Protein AF-A0A850QJE8-F1 (afdb_monomer_lite)

Structure (mmCIF, N/CA/C/O backbone):
data_AF-A0A850QJE8-F1
#
_entry.id   AF-A0A850QJE8-F1
#
loop_
_atom_site.group_PDB
_atom_site.id
_atom_site.type_symbol
_atom_site.label_atom_id
_atom_site.label_alt_id
_atom_site.label_comp_id
_atom_site.label_asym_id
_atom_site.label_entity_id
_atom_site.label_seq_id
_atom_site.pdbx_PDB_ins_code
_atom_site.Cartn_x
_atom_site.Cartn_y
_atom_site.Cartn_z
_atom_site.occupancy
_atom_site.B_iso_or_equiv
_atom_site.auth_seq_id
_atom_site.auth_comp_id
_atom_site.auth_asym_id
_atom_site.auth_atom_id
_atom_site.pdbx_PDB_model_num
ATOM 1 N N . PRO A 1 1 ? 6.433 -0.706 18.738 1.00 47.53 1 PRO A N 1
ATOM 2 C CA . PRO A 1 1 ? 6.157 -0.753 17.282 1.00 47.53 1 PRO A CA 1
ATOM 3 C C . PRO A 1 1 ? 7.472 -0.934 16.518 1.00 47.53 1 PRO A C 1
ATOM 5 O O . PRO A 1 1 ? 8.332 -0.066 16.588 1.00 47.53 1 PRO A O 1
ATOM 8 N N . GLU A 1 2 ? 7.650 -2.096 15.892 1.00 52.53 2 GLU A N 1
ATOM 9 C CA . GLU A 1 2 ? 8.965 -2.606 15.471 1.00 52.53 2 GLU A CA 1
ATOM 10 C C . GLU A 1 2 ? 8.895 -3.200 14.052 1.00 52.53 2 GLU A C 1
ATOM 12 O O . GLU A 1 2 ? 9.343 -4.311 13.797 1.00 52.53 2 GLU A O 1
ATOM 17 N N . GLN A 1 3 ? 8.254 -2.486 13.120 1.00 56.94 3 GLN A N 1
ATOM 18 C CA . GLN A 1 3 ? 8.221 -2.891 11.712 1.00 56.94 3 GLN A CA 1
ATOM 19 C C . GLN A 1 3 ? 8.703 -1.746 10.811 1.00 56.94 3 GLN A C 1
ATOM 21 O O . GLN A 1 3 ? 8.137 -0.651 10.879 1.00 56.94 3 GLN A O 1
ATOM 26 N N . PRO A 1 4 ? 9.746 -1.970 9.990 1.00 53.28 4 PRO A N 1
ATOM 27 C CA . PRO A 1 4 ? 10.317 -0.937 9.132 1.00 53.28 4 PRO A CA 1
ATOM 28 C C . PRO A 1 4 ? 9.406 -0.616 7.935 1.00 53.28 4 PRO A C 1
ATOM 30 O O . PRO A 1 4 ? 8.803 -1.510 7.341 1.00 53.28 4 PRO A O 1
ATOM 33 N N . SER A 1 5 ? 9.328 0.669 7.564 1.00 53.88 5 SER A N 1
ATOM 34 C CA . SER A 1 5 ? 8.560 1.145 6.399 1.00 53.88 5 SER A CA 1
ATOM 35 C C . SER A 1 5 ? 9.140 0.611 5.080 1.00 53.88 5 SER A C 1
ATOM 37 O O . SER A 1 5 ? 10.356 0.555 4.880 1.00 53.88 5 SER A O 1
ATOM 39 N N . ARG A 1 6 ? 8.244 0.234 4.156 1.00 62.78 6 ARG A N 1
ATOM 40 C CA . ARG A 1 6 ? 8.553 -0.311 2.819 1.00 62.78 6 ARG A CA 1
ATOM 41 C C . ARG A 1 6 ? 8.774 0.782 1.761 1.00 62.78 6 ARG A C 1
ATOM 43 O O . ARG A 1 6 ? 8.998 0.481 0.589 1.00 62.78 6 ARG A O 1
ATOM 50 N N . TYR A 1 7 ? 8.744 2.057 2.147 1.00 46.28 7 TYR A N 1
ATOM 51 C CA . TYR A 1 7 ? 8.819 3.179 1.216 1.00 46.28 7 TYR A CA 1
ATOM 52 C C . TYR A 1 7 ? 10.268 3.501 0.799 1.00 46.28 7 TYR A C 1
ATOM 54 O O . TYR A 1 7 ? 10.979 4.246 1.468 1.00 46.28 7 TYR A O 1
ATOM 62 N N . LYS A 1 8 ? 10.733 2.961 -0.338 1.00 48.47 8 LYS A N 1
ATOM 63 C CA . LYS A 1 8 ? 12.060 3.273 -0.921 1.00 48.47 8 LYS A CA 1
ATOM 64 C C . LYS A 1 8 ? 11.963 3.897 -2.316 1.00 48.47 8 LYS A C 1
ATOM 66 O O . LYS A 1 8 ? 12.459 3.341 -3.289 1.00 48.47 8 LYS A O 1
ATOM 71 N N . VAL A 1 9 ? 11.334 5.069 -2.435 1.00 50.19 9 VAL A N 1
ATOM 72 C CA . VAL A 1 9 ? 11.293 5.809 -3.724 1.00 50.19 9 VAL A CA 1
ATOM 73 C C . VAL A 1 9 ? 12.297 6.947 -3.810 1.00 50.19 9 VAL A C 1
ATOM 75 O O . VAL A 1 9 ? 12.634 7.391 -4.907 1.00 50.19 9 VAL A O 1
ATOM 78 N N . ARG A 1 10 ? 12.827 7.413 -2.684 1.00 39.22 10 ARG A N 1
ATOM 79 C CA . ARG A 1 10 ? 13.977 8.319 -2.591 1.00 39.22 10 ARG A CA 1
ATOM 80 C C . ARG A 1 10 ? 14.659 7.978 -1.270 1.00 39.22 10 ARG A C 1
ATOM 82 O O . ARG A 1 10 ? 13.963 7.529 -0.364 1.00 39.22 10 ARG A O 1
ATOM 89 N N . GLU A 1 11 ? 15.970 8.156 -1.142 1.00 43.84 11 GLU A N 1
ATOM 90 C CA . GLU A 1 11 ? 16.577 8.267 0.188 1.00 43.84 11 GLU A CA 1
ATOM 91 C C . GLU A 1 11 ? 15.840 9.380 0.943 1.00 43.84 11 GLU A C 1
ATOM 93 O O . GLU A 1 11 ? 16.100 10.569 0.775 1.00 43.84 11 GLU A O 1
ATOM 98 N N . ALA A 1 12 ? 14.843 8.986 1.727 1.00 35.94 12 ALA A N 1
ATOM 99 C CA . ALA A 1 12 ? 14.363 9.764 2.834 1.00 35.94 12 ALA A CA 1
ATOM 100 C C . ALA A 1 12 ? 15.320 9.423 3.964 1.00 35.94 12 ALA A C 1
ATOM 102 O O . ALA A 1 12 ? 15.212 8.386 4.618 1.00 35.94 12 ALA A O 1
ATOM 103 N N . SER A 1 13 ? 16.308 10.288 4.155 1.00 42.12 13 SER A N 1
ATOM 104 C CA . SER A 1 13 ? 17.048 10.369 5.400 1.00 42.12 13 SER A CA 1
ATOM 105 C C . SER A 1 13 ? 16.028 10.479 6.542 1.00 42.12 13 SER A C 1
ATOM 107 O O . SER A 1 13 ? 15.473 11.558 6.755 1.00 42.12 13 SER A O 1
ATOM 109 N N . LYS A 1 14 ? 15.792 9.350 7.232 1.00 44.66 14 LYS A N 1
ATOM 110 C CA . LYS A 1 14 ? 15.070 9.105 8.503 1.00 44.66 14 LYS A CA 1
ATOM 111 C C . LYS A 1 14 ? 13.882 8.139 8.377 1.00 44.66 14 LYS A C 1
ATOM 113 O O . LYS A 1 14 ? 12.838 8.477 7.831 1.00 44.66 14 LYS A O 1
ATOM 118 N N . GLU A 1 15 ? 14.045 6.999 9.046 1.00 47.56 15 GLU A N 1
ATOM 119 C CA . GLU A 1 15 ? 13.142 5.855 9.291 1.00 47.56 15 GLU A CA 1
ATOM 120 C C . GLU A 1 15 ? 11.714 6.161 9.805 1.00 47.56 15 GLU A C 1
ATOM 122 O O . GLU A 1 15 ? 10.966 5.232 10.083 1.00 47.56 15 GLU A O 1
ATOM 127 N N . ASN A 1 16 ? 11.294 7.427 9.922 1.00 50.88 16 ASN A N 1
ATOM 128 C CA . ASN A 1 16 ? 10.064 7.840 10.617 1.00 50.88 16 ASN A CA 1
ATOM 129 C C . ASN A 1 16 ? 9.112 8.724 9.782 1.00 50.88 16 ASN A C 1
ATOM 131 O O . ASN A 1 16 ? 8.279 9.427 10.351 1.00 50.88 16 ASN A O 1
ATOM 135 N N . GLN A 1 17 ? 9.216 8.733 8.449 1.00 56.25 17 GLN A N 1
ATOM 136 C CA . GLN A 1 17 ? 8.301 9.498 7.587 1.00 56.25 17 GLN A CA 1
ATOM 137 C C . GLN A 1 17 ? 7.389 8.567 6.790 1.00 56.25 17 GLN A C 1
ATOM 139 O O . GLN A 1 17 ? 7.702 8.191 5.665 1.00 56.25 17 GLN A O 1
ATOM 144 N N . LEU A 1 18 ? 6.258 8.203 7.391 1.00 62.75 18 LEU A N 1
ATOM 145 C CA . LEU A 1 18 ? 5.175 7.515 6.691 1.00 62.75 18 LEU A CA 1
ATOM 146 C C . LEU A 1 18 ? 4.487 8.491 5.726 1.00 62.75 18 LEU A C 1
ATOM 148 O O . LEU A 1 18 ? 4.195 9.633 6.093 1.00 62.75 18 LEU A O 1
ATOM 152 N N . GLY A 1 19 ? 4.199 8.044 4.505 1.00 78.44 19 GLY A N 1
ATOM 153 C CA . GLY A 1 19 ? 3.335 8.775 3.585 1.00 78.44 19 GLY A CA 1
ATOM 154 C C . GLY A 1 19 ? 1.906 8.893 4.128 1.00 78.44 19 GLY A C 1
ATOM 155 O O . GLY A 1 19 ? 1.473 8.098 4.962 1.00 78.44 19 GLY A O 1
ATOM 156 N N . THR A 1 20 ? 1.132 9.864 3.630 1.00 88.25 20 THR A N 1
ATOM 157 C CA . THR A 1 20 ? -0.271 10.069 4.045 1.00 88.25 20 THR A CA 1
ATOM 158 C C . THR A 1 20 ? -1.112 8.793 3.929 1.00 88.25 20 THR A C 1
ATOM 160 O O . THR A 1 20 ? -1.935 8.531 4.801 1.00 88.25 20 THR A O 1
ATOM 163 N N . ALA A 1 21 ? -0.879 7.978 2.894 1.00 88.31 21 ALA A N 1
ATOM 164 C CA . ALA A 1 21 ? -1.569 6.703 2.695 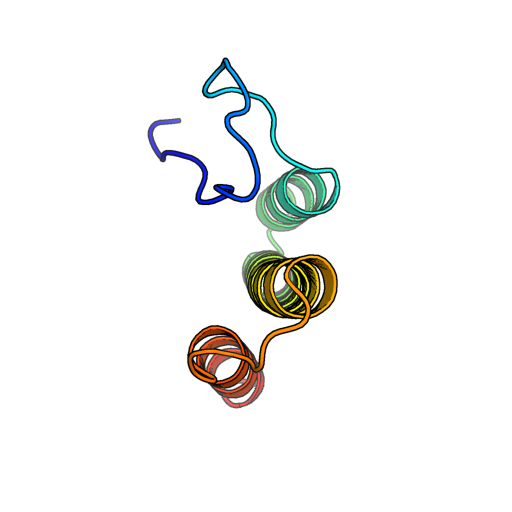1.00 88.31 21 ALA A CA 1
ATOM 165 C C . ALA A 1 21 ? -1.193 5.648 3.752 1.00 88.31 21 ALA A C 1
ATOM 167 O O . ALA A 1 21 ? -2.082 5.006 4.302 1.00 88.31 21 ALA A O 1
ATOM 168 N N . GLU A 1 22 ? 0.091 5.519 4.102 1.00 88.44 22 GLU A N 1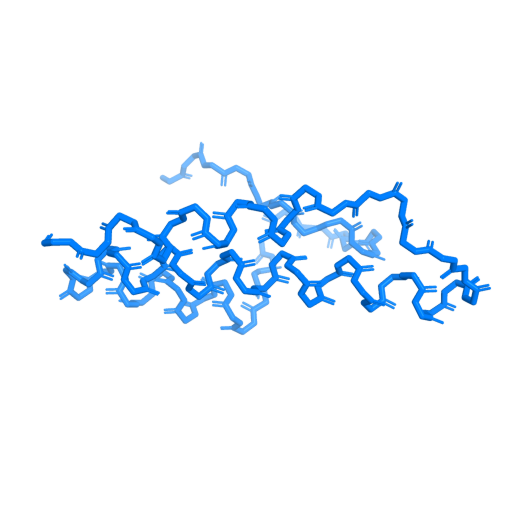
ATOM 169 C CA . GLU A 1 22 ? 0.555 4.598 5.153 1.00 88.44 22 GLU A CA 1
ATOM 170 C C . GLU A 1 22 ? 0.006 5.000 6.534 1.00 88.44 22 GLU A C 1
ATOM 172 O O . GLU A 1 22 ? -0.397 4.147 7.323 1.00 88.44 22 GLU A O 1
ATOM 177 N N . VAL A 1 23 ? -0.053 6.305 6.835 1.00 92.69 23 VAL A N 1
ATOM 178 C CA . VAL A 1 23 ? -0.681 6.803 8.072 1.00 92.69 23 VAL A CA 1
ATOM 179 C C . VAL A 1 23 ? -2.179 6.507 8.075 1.00 92.69 23 VAL A C 1
ATOM 181 O O . VAL A 1 23 ? -2.702 6.031 9.080 1.00 92.69 23 VAL A O 1
ATOM 184 N N . ALA A 1 24 ? -2.871 6.748 6.959 1.00 93.75 24 ALA A N 1
ATOM 185 C CA . ALA A 1 24 ? -4.293 6.446 6.836 1.00 93.75 24 ALA A CA 1
ATOM 186 C C . ALA A 1 24 ? -4.574 4.947 7.019 1.00 93.75 24 ALA A C 1
ATOM 188 O O . ALA A 1 24 ? -5.488 4.603 7.763 1.00 93.75 24 ALA A O 1
ATOM 189 N N . ALA A 1 25 ? -3.760 4.060 6.437 1.00 94.25 25 ALA A N 1
ATOM 190 C CA . ALA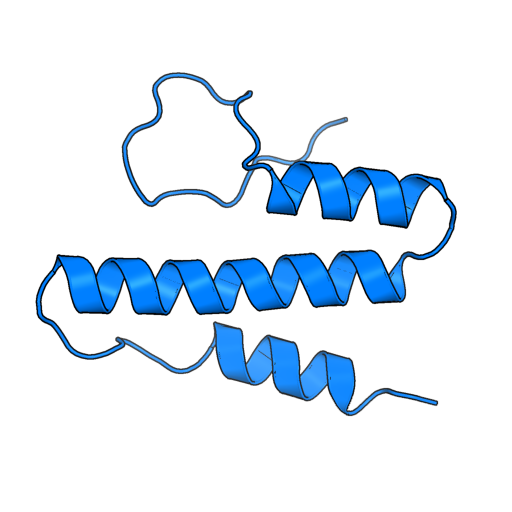 A 1 25 ? -3.883 2.616 6.630 1.00 94.25 25 ALA A CA 1
ATOM 191 C C . ALA A 1 25 ? -3.746 2.236 8.114 1.00 94.25 25 ALA A C 1
ATOM 193 O O . ALA A 1 25 ? -4.587 1.513 8.641 1.00 94.25 25 ALA A O 1
ATOM 194 N N . LYS A 1 26 ? -2.767 2.807 8.828 1.00 92.69 26 LYS A N 1
ATOM 195 C CA . LYS A 1 26 ? -2.601 2.583 10.277 1.00 92.69 26 LYS A CA 1
ATOM 196 C C . LYS A 1 26 ? -3.780 3.082 11.105 1.00 92.69 26 LYS A C 1
ATOM 198 O O . LYS A 1 26 ? -4.170 2.424 12.064 1.00 92.69 26 LYS A O 1
ATOM 203 N N . ILE A 1 27 ? -4.348 4.235 10.750 1.00 95.75 27 ILE A N 1
ATOM 204 C CA . ILE A 1 27 ? -5.551 4.743 11.417 1.00 95.75 27 ILE A CA 1
ATOM 205 C C . ILE A 1 27 ? -6.706 3.767 11.181 1.00 95.75 27 ILE A C 1
ATOM 207 O O . ILE A 1 27 ? -7.329 3.338 12.140 1.00 95.75 27 ILE A O 1
ATOM 211 N N . ILE A 1 28 ? -6.957 3.354 9.937 1.00 95.56 28 ILE A N 1
ATOM 212 C CA . ILE A 1 28 ? -8.023 2.398 9.599 1.00 95.56 28 ILE A CA 1
ATOM 213 C C . ILE A 1 28 ? -7.858 1.089 10.395 1.00 95.56 28 ILE A C 1
ATOM 215 O O . ILE A 1 28 ? -8.813 0.615 11.008 1.00 95.56 28 ILE A O 1
ATOM 219 N N . GLU A 1 29 ? -6.639 0.552 10.480 1.00 96.25 29 GLU A N 1
ATOM 220 C CA . GLU A 1 29 ? -6.330 -0.643 11.275 1.00 96.25 29 GLU A CA 1
ATOM 221 C C . GLU A 1 29 ? -6.640 -0.441 12.767 1.00 96.25 29 GLU A C 1
ATOM 223 O O . GLU A 1 29 ? -7.246 -1.307 13.397 1.00 96.25 29 GLU A O 1
ATOM 228 N N . GLN A 1 30 ? -6.292 0.721 13.329 1.00 96.50 30 GLN A N 1
ATOM 229 C CA . GLN A 1 30 ? -6.558 1.048 14.733 1.00 96.50 30 GLN A CA 1
ATOM 230 C C . GLN A 1 30 ? -8.059 1.111 15.061 1.00 96.50 30 GLN A C 1
ATOM 232 O O . GLN A 1 30 ? -8.448 0.859 16.201 1.00 96.50 30 GLN A O 1
ATOM 237 N N . PHE A 1 31 ? -8.904 1.408 14.073 1.00 96.69 31 PHE A N 1
ATOM 238 C CA . PHE A 1 31 ? -10.363 1.369 14.205 1.00 96.69 31 PHE A CA 1
ATOM 239 C C . PHE A 1 31 ? -10.960 -0.036 13.989 1.00 96.69 31 PHE A C 1
ATOM 241 O O . PHE A 1 31 ? -12.179 -0.182 13.975 1.00 96.69 31 PHE A O 1
ATOM 248 N N . GLY A 1 32 ? -10.127 -1.077 13.868 1.00 95.31 32 GLY A N 1
ATOM 249 C CA . GLY A 1 32 ? -10.554 -2.472 13.706 1.00 95.31 32 GLY A CA 1
ATOM 250 C C . GLY A 1 32 ? -10.810 -2.885 12.255 1.00 95.31 32 GLY A C 1
ATOM 251 O O . GLY A 1 32 ? -11.168 -4.029 11.989 1.00 95.31 32 GLY A O 1
ATOM 252 N N . GLU A 1 33 ? -10.579 -1.986 11.302 1.00 96.44 33 GLU A N 1
ATOM 253 C CA . GLU A 1 33 ? -10.813 -2.206 9.875 1.00 96.44 33 GLU A CA 1
ATOM 254 C C . GLU A 1 33 ? -9.556 -2.774 9.188 1.00 96.44 33 GLU A C 1
ATOM 256 O O . GLU A 1 33 ? -9.114 -2.292 8.144 1.00 96.44 33 GLU A O 1
ATOM 261 N N . THR A 1 34 ? -8.953 -3.819 9.770 1.00 94.94 34 THR A N 1
ATOM 262 C CA . THR A 1 34 ? -7.668 -4.405 9.330 1.00 94.94 34 THR A CA 1
ATOM 263 C C . THR A 1 34 ? -7.653 -4.732 7.839 1.00 94.94 34 THR A C 1
ATOM 265 O O . THR A 1 34 ? -6.696 -4.432 7.131 1.00 94.94 34 THR A O 1
ATOM 268 N N . ARG A 1 35 ? -8.756 -5.275 7.317 1.00 93.25 35 ARG A N 1
ATOM 269 C CA . ARG A 1 35 ? -8.879 -5.594 5.893 1.00 93.25 35 ARG A CA 1
ATOM 270 C C . ARG A 1 35 ? -8.777 -4.354 5.004 1.00 93.25 35 ARG A C 1
ATOM 272 O O . ARG A 1 35 ? -8.091 -4.381 3.986 1.00 93.25 35 ARG A O 1
ATOM 279 N N . ASN A 1 36 ? -9.477 -3.284 5.363 1.00 95.06 36 ASN A N 1
ATOM 280 C CA . ASN A 1 36 ? -9.481 -2.055 4.576 1.00 95.06 36 ASN A CA 1
ATOM 281 C C . ASN A 1 36 ? -8.129 -1.335 4.669 1.00 95.06 36 ASN A C 1
ATOM 283 O O . ASN A 1 36 ? -7.671 -0.772 3.675 1.00 95.06 36 ASN A O 1
ATOM 287 N N . ALA A 1 37 ? -7.462 -1.423 5.822 1.00 95.75 37 ALA A N 1
ATOM 288 C CA . ALA A 1 37 ? -6.095 -0.952 5.998 1.00 95.75 37 ALA A CA 1
ATOM 289 C C . ALA A 1 37 ? -5.113 -1.678 5.068 1.00 95.75 37 ALA A C 1
ATOM 291 O O . ALA A 1 37 ? -4.376 -1.028 4.332 1.00 95.75 37 ALA A O 1
ATOM 292 N N . GLU A 1 38 ? -5.159 -3.013 5.035 1.00 95.00 38 GLU A N 1
ATOM 293 C CA . GLU A 1 38 ? -4.321 -3.832 4.150 1.00 95.00 38 GLU A CA 1
ATOM 294 C C . GLU A 1 38 ? -4.579 -3.536 2.668 1.00 95.00 38 GLU A C 1
ATOM 296 O O . GLU A 1 38 ? -3.644 -3.448 1.875 1.00 95.00 38 GLU A O 1
ATOM 301 N N . VAL A 1 39 ? -5.843 -3.351 2.275 1.00 96.19 39 VAL A N 1
ATOM 302 C CA . VAL A 1 39 ? -6.190 -2.990 0.893 1.00 96.19 39 VAL A CA 1
ATOM 303 C C . VAL A 1 39 ? -5.621 -1.619 0.523 1.00 96.19 39 VAL A C 1
ATOM 305 O O . VAL A 1 39 ? -5.092 -1.468 -0.578 1.00 96.19 39 VAL A O 1
ATOM 308 N N . LEU A 1 40 ? -5.698 -0.628 1.419 1.00 95.69 40 LEU A N 1
ATOM 309 C CA . LEU A 1 40 ? -5.124 0.698 1.181 1.00 95.69 40 LEU A CA 1
ATOM 310 C C . LEU A 1 40 ? -3.594 0.644 1.051 1.00 95.69 40 LEU A C 1
ATOM 312 O O . LEU A 1 40 ? -3.036 1.303 0.174 1.00 95.69 40 LEU A O 1
ATOM 316 N N . ASP A 1 41 ? -2.933 -0.164 1.878 1.00 94.69 41 ASP A N 1
ATOM 317 C CA . ASP A 1 41 ? -1.480 -0.350 1.831 1.00 94.69 41 ASP A CA 1
ATOM 318 C C . ASP A 1 41 ? -1.038 -1.018 0.513 1.00 94.69 41 ASP A C 1
ATOM 320 O O . ASP A 1 41 ? -0.149 -0.522 -0.182 1.00 94.69 41 ASP A O 1
ATOM 324 N N . LEU A 1 42 ? -1.745 -2.069 0.076 1.00 95.50 42 LEU A N 1
ATOM 325 C CA . LEU A 1 42 ? -1.493 -2.735 -1.211 1.00 95.50 42 LEU A CA 1
ATOM 326 C C . LEU A 1 42 ? -1.732 -1.811 -2.412 1.00 95.50 42 LEU A C 1
ATOM 328 O O . LEU A 1 42 ? -0.980 -1.840 -3.387 1.00 95.50 42 LEU A O 1
ATOM 332 N N . TRP A 1 43 ? -2.756 -0.959 -2.349 1.00 95.50 43 TRP A N 1
ATOM 333 C CA . TRP A 1 43 ? -2.975 0.072 -3.363 1.00 95.50 43 TRP A CA 1
ATOM 334 C C . TRP A 1 43 ? -1.830 1.081 -3.423 1.00 95.50 43 TRP A C 1
ATOM 336 O O . TRP A 1 43 ? -1.446 1.520 -4.511 1.00 95.50 43 TRP A O 1
ATOM 346 N N . PHE A 1 44 ? -1.275 1.450 -2.271 1.00 93.88 44 PHE A N 1
ATOM 347 C CA . PHE A 1 44 ? -0.146 2.364 -2.208 1.00 93.88 44 PHE A CA 1
ATOM 348 C C . PHE A 1 44 ? 1.132 1.747 -2.788 1.00 93.88 44 PHE A C 1
ATOM 350 O O . PHE A 1 44 ? 1.861 2.436 -3.504 1.00 93.88 44 PHE A O 1
ATOM 357 N N . ASP A 1 45 ? 1.363 0.451 -2.566 1.00 92.06 45 ASP A N 1
ATOM 358 C CA . ASP A 1 45 ? 2.442 -0.308 -3.206 1.00 92.06 45 ASP A CA 1
ATOM 359 C C . ASP A 1 45 ? 2.322 -0.272 -4.744 1.00 92.06 45 ASP A C 1
ATOM 361 O O . ASP A 1 45 ? 3.286 0.078 -5.427 1.00 92.06 45 ASP A O 1
ATOM 365 N N . VAL A 1 46 ? 1.122 -0.509 -5.292 1.00 94.31 46 VAL A N 1
ATOM 366 C CA . VAL A 1 46 ? 0.858 -0.392 -6.740 1.00 94.31 46 VAL A CA 1
ATOM 367 C C . VAL A 1 46 ? 1.151 1.020 -7.248 1.00 94.31 46 VAL A C 1
ATOM 369 O O . VAL A 1 46 ? 1.870 1.199 -8.232 1.00 94.31 46 VAL A O 1
ATOM 372 N N . PHE A 1 47 ? 0.620 2.046 -6.578 1.00 92.62 47 PHE A N 1
ATOM 373 C CA . PHE A 1 47 ? 0.870 3.435 -6.963 1.00 92.62 47 PHE A CA 1
ATOM 374 C C . PHE A 1 47 ? 2.371 3.748 -6.994 1.00 92.62 47 PHE A C 1
ATOM 376 O O . PHE A 1 47 ? 2.858 4.372 -7.939 1.00 92.62 47 PHE A O 1
ATOM 383 N N . ARG A 1 48 ? 3.107 3.299 -5.974 1.00 90.38 48 ARG A N 1
ATOM 384 C CA . ARG A 1 48 ? 4.541 3.534 -5.825 1.00 90.38 48 ARG A CA 1
ATOM 385 C C . ARG A 1 48 ? 5.334 2.955 -6.996 1.00 90.38 48 ARG A C 1
ATOM 387 O O . ARG A 1 48 ? 6.183 3.657 -7.552 1.00 90.38 48 ARG A O 1
ATOM 394 N N . ASP A 1 49 ? 5.042 1.719 -7.383 1.00 91.75 49 ASP A N 1
ATOM 395 C CA . ASP A 1 49 ? 5.754 1.025 -8.457 1.00 91.75 49 ASP A CA 1
ATOM 396 C C . ASP A 1 49 ? 5.510 1.699 -9.813 1.00 91.75 49 ASP A C 1
ATOM 398 O O . ASP A 1 49 ? 6.462 2.023 -10.534 1.00 91.75 49 ASP A O 1
ATOM 402 N N . HIS A 1 50 ? 4.250 2.031 -10.111 1.00 91.88 50 HIS A N 1
ATOM 403 C CA . HIS A 1 50 ? 3.881 2.774 -11.318 1.00 91.88 50 HIS A CA 1
ATOM 404 C C . HIS A 1 50 ? 4.482 4.185 -11.337 1.00 91.88 50 HIS A C 1
ATOM 406 O O . HIS A 1 50 ? 4.964 4.640 -12.377 1.00 91.88 50 HIS A O 1
ATOM 412 N N . TYR A 1 51 ? 4.509 4.877 -10.195 1.00 90.88 51 TYR A N 1
ATOM 413 C CA . TYR A 1 51 ? 5.113 6.201 -10.083 1.00 90.88 51 TYR A CA 1
ATOM 414 C C . TYR A 1 51 ? 6.621 6.163 -10.359 1.00 90.88 51 TYR A C 1
ATOM 416 O O . TYR A 1 51 ? 7.128 7.015 -11.089 1.00 90.88 51 TYR A O 1
ATOM 424 N N . ILE A 1 52 ? 7.353 5.178 -9.821 1.00 88.50 52 ILE A N 1
ATOM 425 C CA . ILE A 1 52 ? 8.788 5.017 -10.104 1.00 88.50 52 ILE A CA 1
ATOM 426 C C . ILE A 1 52 ? 9.015 4.697 -11.580 1.00 88.50 52 ILE A C 1
ATOM 428 O O . ILE A 1 52 ? 9.891 5.307 -12.192 1.00 88.50 52 ILE A O 1
ATOM 432 N N . ALA A 1 53 ? 8.252 3.757 -12.145 1.00 90.50 53 ALA A N 1
ATOM 433 C CA . ALA A 1 53 ? 8.375 3.367 -13.546 1.00 90.50 53 ALA A CA 1
ATOM 434 C C . ALA A 1 53 ? 8.154 4.571 -14.477 1.00 90.50 53 ALA A C 1
ATOM 436 O O . ALA A 1 53 ? 9.035 4.906 -15.270 1.00 90.50 53 ALA A O 1
ATOM 437 N N . GLY A 1 54 ? 7.057 5.311 -14.274 1.00 91.81 54 GLY A N 1
ATOM 438 C CA . GLY A 1 54 ? 6.760 6.534 -15.022 1.00 91.81 54 GLY A CA 1
ATOM 439 C C . GLY A 1 54 ? 7.811 7.630 -14.824 1.00 91.81 54 GLY A C 1
ATOM 440 O O . GLY A 1 54 ? 8.264 8.234 -15.792 1.00 91.81 54 GLY A O 1
ATOM 441 N N . LYS A 1 55 ? 8.278 7.852 -13.587 1.00 90.12 55 LYS A N 1
ATOM 442 C CA . LYS A 1 55 ? 9.330 8.841 -13.289 1.00 90.12 55 LYS A CA 1
ATOM 443 C C . LYS A 1 55 ? 10.660 8.505 -13.972 1.00 90.12 55 LYS A C 1
ATOM 445 O O . LYS A 1 55 ? 11.379 9.417 -14.369 1.00 90.12 55 LYS A O 1
ATOM 450 N N . MET A 1 56 ? 11.003 7.224 -14.076 1.00 92.06 56 MET A N 1
ATOM 451 C CA . MET A 1 56 ? 12.227 6.756 -14.737 1.00 92.06 56 MET A CA 1
ATOM 452 C C . MET A 1 56 ? 12.041 6.534 -16.245 1.00 92.06 56 MET A C 1
ATOM 454 O O . MET A 1 56 ? 12.983 6.094 -16.899 1.00 92.06 56 MET A O 1
ATOM 458 N N . ASN A 1 57 ? 10.853 6.831 -16.789 1.00 93.00 57 ASN A N 1
ATOM 45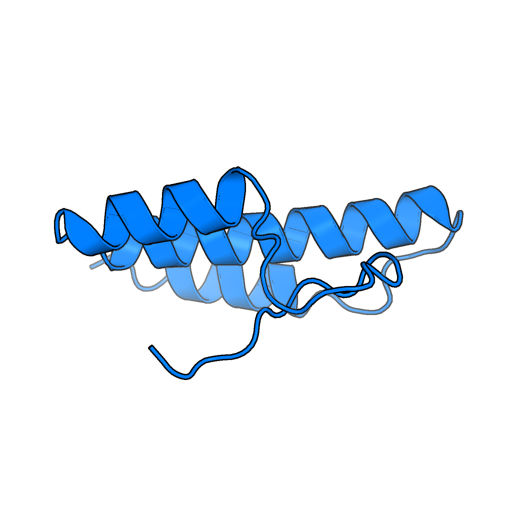9 C CA . ASN A 1 57 ? 10.472 6.580 -18.179 1.00 93.00 57 ASN A CA 1
ATOM 460 C C . ASN A 1 57 ? 10.797 5.145 -18.634 1.00 93.00 57 ASN A C 1
ATOM 462 O O . ASN A 1 57 ? 11.382 4.924 -19.694 1.00 93.00 57 ASN A O 1
ATOM 466 N N . ARG A 1 58 ? 10.465 4.173 -17.781 1.00 92.44 58 ARG A N 1
ATOM 467 C CA . ARG A 1 58 ? 10.675 2.744 -18.019 1.00 92.44 58 ARG A CA 1
ATOM 468 C C . ARG A 1 58 ? 9.372 1.978 -17.846 1.00 92.44 58 ARG A C 1
ATOM 470 O O . ARG A 1 58 ? 8.448 2.452 -17.185 1.00 92.44 58 ARG A O 1
ATOM 477 N N . GLU A 1 59 ? 9.343 0.768 -18.380 1.00 92.00 59 GLU A N 1
ATOM 478 C CA . GLU A 1 59 ? 8.265 -0.178 -18.112 1.00 92.00 59 GLU A CA 1
ATOM 479 C C . GLU A 1 59 ? 8.317 -0.686 -16.664 1.00 92.00 59 GLU A C 1
ATOM 481 O O . GLU A 1 59 ? 9.352 -0.630 -15.985 1.00 92.00 59 GLU A O 1
ATOM 486 N N . LEU A 1 60 ? 7.172 -1.157 -16.174 1.00 91.69 60 LEU A N 1
ATOM 487 C CA . LEU A 1 60 ? 7.088 -1.845 -14.890 1.00 91.69 60 LEU A CA 1
ATOM 488 C C . LEU A 1 60 ? 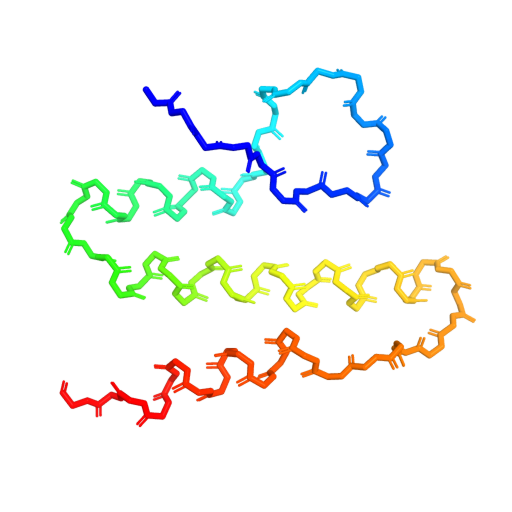7.924 -3.123 -14.945 1.00 91.69 60 LEU A C 1
ATOM 490 O O . LEU A 1 60 ? 7.889 -3.849 -15.933 1.00 91.69 60 LEU A O 1
ATOM 494 N N . ALA A 1 61 ? 8.694 -3.373 -13.887 1.00 84.19 61 ALA A N 1
ATOM 495 C CA . ALA A 1 61 ? 9.572 -4.538 -13.830 1.00 84.19 61 ALA A CA 1
ATOM 496 C C . ALA A 1 61 ? 8.779 -5.846 -13.696 1.00 84.19 61 ALA A C 1
ATOM 498 O O . ALA A 1 61 ? 9.139 -6.850 -14.305 1.00 84.19 61 ALA A O 1
ATOM 499 N N . ASP A 1 62 ? 7.706 -5.820 -12.906 1.00 90.38 62 ASP A N 1
ATOM 500 C CA . ASP A 1 62 ? 6.782 -6.926 -12.702 1.00 90.38 62 ASP A CA 1
ATOM 501 C C . ASP A 1 62 ? 5.432 -6.408 -12.171 1.00 90.38 62 ASP A C 1
ATOM 503 O O . ASP A 1 62 ? 5.296 -5.240 -11.801 1.00 90.38 62 ASP A O 1
ATOM 507 N N . ASP A 1 63 ? 4.440 -7.301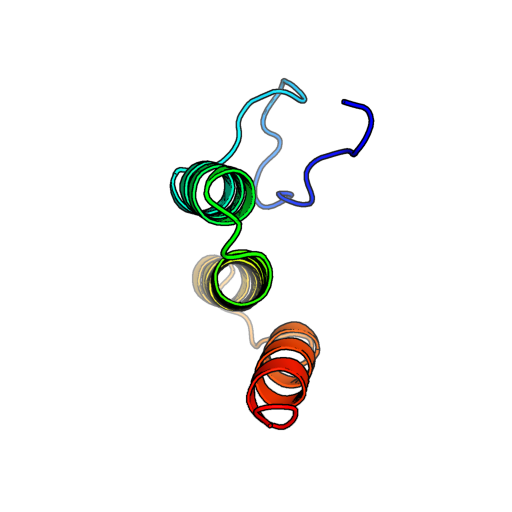 -12.134 1.00 91.88 63 ASP A N 1
ATOM 508 C CA . ASP A 1 63 ? 3.086 -7.034 -11.638 1.00 91.88 63 ASP A CA 1
ATOM 509 C C . ASP A 1 63 ? 2.868 -7.557 -10.202 1.00 91.88 63 ASP A C 1
ATOM 511 O O . ASP A 1 63 ? 1.738 -7.878 -9.812 1.00 91.88 63 ASP A O 1
ATOM 515 N N . THR A 1 64 ? 3.923 -7.691 -9.388 1.00 93.31 64 THR A N 1
ATOM 516 C CA . THR A 1 64 ? 3.832 -8.313 -8.053 1.00 93.31 64 THR A CA 1
ATOM 517 C C . THR A 1 64 ? 2.873 -7.553 -7.139 1.00 93.31 64 THR A C 1
ATOM 519 O O . THR A 1 64 ? 1.982 -8.165 -6.546 1.00 93.31 64 THR A O 1
ATOM 522 N N . ALA A 1 65 ? 2.991 -6.221 -7.063 1.00 92.69 65 ALA A N 1
ATOM 523 C CA . ALA A 1 65 ? 2.111 -5.391 -6.235 1.00 92.69 65 ALA A CA 1
ATOM 524 C C . ALA A 1 65 ? 0.644 -5.485 -6.686 1.00 92.69 65 ALA A C 1
ATOM 526 O O . ALA A 1 65 ? -0.266 -5.652 -5.871 1.00 92.69 65 ALA A O 1
ATOM 527 N N . MET A 1 66 ? 0.411 -5.468 -8.002 1.00 95.75 66 MET A N 1
ATOM 528 C CA . MET A 1 66 ? -0.927 -5.603 -8.580 1.00 95.75 66 MET A CA 1
ATOM 529 C C . MET A 1 66 ? -1.527 -6.989 -8.302 1.00 95.75 66 MET A C 1
ATOM 531 O O . MET A 1 66 ? -2.718 -7.117 -8.011 1.00 95.75 66 MET A O 1
ATOM 535 N N . THR A 1 67 ? -0.707 -8.037 -8.362 1.00 96.25 67 THR A N 1
ATOM 536 C CA . THR A 1 67 ? -1.117 -9.413 -8.061 1.00 96.25 67 THR A CA 1
ATOM 537 C C . THR A 1 67 ? -1.482 -9.572 -6.587 1.00 96.25 67 THR A C 1
ATOM 539 O O . THR A 1 67 ? -2.516 -10.166 -6.277 1.00 96.25 67 THR A O 1
ATOM 542 N N . ALA A 1 68 ? -0.693 -8.991 -5.679 1.00 94.12 68 ALA A N 1
ATOM 543 C CA . ALA A 1 68 ? -0.979 -8.995 -4.246 1.00 94.12 68 ALA A CA 1
ATOM 544 C C . ALA A 1 68 ? -2.309 -8.289 -3.928 1.00 94.12 68 ALA A C 1
ATOM 546 O O . ALA A 1 68 ? -3.146 -8.846 -3.213 1.00 94.12 68 ALA A O 1
ATOM 547 N N . LEU A 1 69 ? -2.553 -7.120 -4.533 1.00 95.75 69 LEU A N 1
ATOM 548 C CA . LEU A 1 69 ? -3.819 -6.397 -4.405 1.00 95.75 69 LEU A CA 1
ATOM 549 C C . LEU A 1 69 ? -5.010 -7.230 -4.901 1.00 95.75 69 LEU A C 1
ATOM 551 O O . LEU A 1 69 ? -5.995 -7.397 -4.181 1.00 95.75 69 LEU A O 1
ATOM 555 N N . LYS A 1 70 ? -4.921 -7.786 -6.116 1.00 95.62 70 LYS A N 1
ATOM 556 C CA . LYS A 1 70 ? -5.984 -8.627 -6.692 1.00 95.62 70 LYS A CA 1
ATOM 557 C C . LYS A 1 70 ? -6.273 -9.845 -5.825 1.00 95.62 70 LYS A C 1
ATOM 559 O O . LYS A 1 70 ? -7.437 -10.149 -5.590 1.00 95.62 70 LYS A O 1
ATOM 564 N N . SER A 1 71 ? -5.231 -10.502 -5.318 1.00 95.00 71 SER A N 1
ATOM 565 C CA . SER A 1 71 ? -5.381 -11.622 -4.392 1.00 95.00 71 SER A CA 1
ATOM 566 C C . SER A 1 71 ? -6.148 -11.192 -3.142 1.00 95.00 71 SER A C 1
ATOM 568 O O . SER A 1 71 ? -7.146 -11.817 -2.789 1.00 95.00 71 SER A O 1
ATOM 570 N N . ARG A 1 72 ? -5.780 -10.068 -2.514 1.00 93.81 72 ARG A N 1
ATOM 571 C CA . ARG A 1 72 ? -6.466 -9.595 -1.303 1.00 93.81 72 ARG A CA 1
ATOM 572 C C . ARG A 1 72 ? -7.940 -9.250 -1.533 1.00 93.81 72 ARG A C 1
ATOM 574 O O . ARG A 1 72 ? -8.771 -9.501 -0.658 1.00 93.81 72 ARG A O 1
ATOM 581 N N . LEU A 1 73 ? -8.257 -8.688 -2.698 1.00 93.38 73 LEU A N 1
ATOM 582 C CA . LEU A 1 73 ? -9.628 -8.380 -3.105 1.00 93.38 73 LEU A CA 1
ATOM 583 C C . LEU A 1 73 ? -10.438 -9.632 -3.469 1.00 93.38 73 LEU A C 1
ATOM 585 O O . LEU A 1 73 ? -11.640 -9.645 -3.236 1.00 93.38 73 LEU A O 1
ATOM 589 N N . ALA A 1 74 ? -9.801 -10.674 -4.008 1.00 91.50 74 ALA A N 1
ATOM 590 C CA . ALA A 1 74 ? -10.471 -11.921 -4.376 1.00 91.50 74 ALA A CA 1
ATOM 591 C C . ALA A 1 74 ? -10.915 -12.744 -3.157 1.00 91.50 74 ALA A C 1
ATOM 593 O O . ALA A 1 74 ? -11.916 -13.443 -3.235 1.00 91.50 74 ALA A O 1
ATOM 594 N N . HIS A 1 75 ? -10.221 -12.624 -2.023 1.00 81.81 75 HIS A N 1
ATOM 595 C CA . HIS A 1 75 ? -10.594 -13.270 -0.757 1.00 81.81 75 HIS A CA 1
ATOM 596 C C . HIS A 1 75 ? -11.616 -12.428 0.044 1.00 81.81 75 HIS A C 1
ATOM 598 O O . HIS A 1 75 ? -11.485 -12.265 1.257 1.00 81.81 75 HIS A O 1
ATOM 604 N N . CYS A 1 76 ? -12.577 -11.808 -0.650 1.00 56.81 76 CYS A N 1
ATOM 605 C CA . CYS A 1 76 ? -13.758 -11.164 -0.068 1.00 56.81 76 CYS A CA 1
ATOM 606 C C . CYS A 1 76 ? -14.838 -12.227 0.189 1.00 56.81 76 CYS A C 1
ATOM 608 O O . CYS A 1 76 ? -15.677 -12.436 -0.682 1.00 56.81 76 CYS A O 1
ATOM 610 N N . ASP A 1 77 ? -14.830 -12.847 1.364 1.00 49.59 77 ASP A N 1
ATOM 611 C CA . ASP A 1 77 ? -16.001 -13.501 1.967 1.00 49.59 77 ASP A CA 1
ATOM 612 C C . ASP A 1 77 ? -16.122 -13.032 3.423 1.00 49.59 77 ASP A C 1
ATOM 614 O O . ASP A 1 77 ? -15.060 -12.894 4.083 1.00 49.59 77 ASP A O 1
#

Radius of gyration: 13.61 Å; chains: 1; bounding box: 33×24×36 Å

Organism: Photobacterium damselae subsp. damselae (NCBI:txid85581)

pLDDT: mean 81.66, std 19.28, range [35.94, 96.69]

Sequence (77 aa):
PEQPSRYKVREASKENQLGTAEVAAKIIEQFGETRNAEVLDLWFDVFRDHYIAGKMNRELADDTAMTALKSRLAHCD

Secondary structure (DSSP, 8-state):
--------SS--SSTT---HHHHHHHHHHHTT-HHHHHHHHHHHHHHHHHHHHHHTT---S-SHHHHHHHHHHHT--

Foldseek 3Di:
DDDFDPDDLDPPPDRPDDDPLLVVLVVCVVVVNVLVSVLSVLVVVVVSQVVSCVVVVHDRPDCVSVVVNVVSVVPPD

InterPro domains:
  IPR005636 DTW [PF03942] (2-51)